Protein AF-A0A3D0Z4T6-F1 (afdb_monomer_lite)

pLDDT: mean 86.43, std 11.79, range [57.16, 97.56]

Secondary structure (DSSP, 8-state):
---HHHHHHHHHHHHHHHIIIIIHHHTT--EEEEEEEEEPP-BTTB--EEEEEEEPPP-

Sequence (59 aa):
AESFTELRTAAIDKALKYLLETWLPG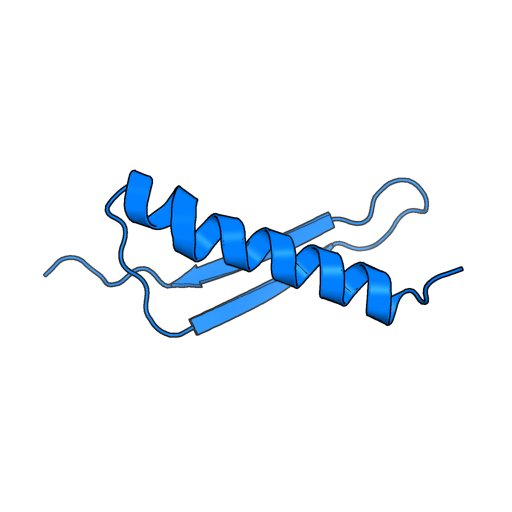HKLHIQPFSAEKYTDITDEASGMEIWVQLIAAE

Structure (mmCIF, N/CA/C/O backbone):
data_AF-A0A3D0Z4T6-F1
#
_entry.id   AF-A0A3D0Z4T6-F1
#
loop_
_atom_site.group_PDB
_atom_site.id
_atom_site.type_symbol
_atom_site.label_atom_id
_atom_site.label_alt_id
_atom_site.label_comp_id
_atom_site.label_asym_id
_atom_site.label_entity_id
_atom_site.label_seq_id
_atom_site.pdbx_PDB_ins_code
_atom_site.Cartn_x
_atom_site.Cartn_y
_atom_site.Cartn_z
_atom_site.occupancy
_atom_site.B_iso_or_equiv
_atom_site.auth_seq_id
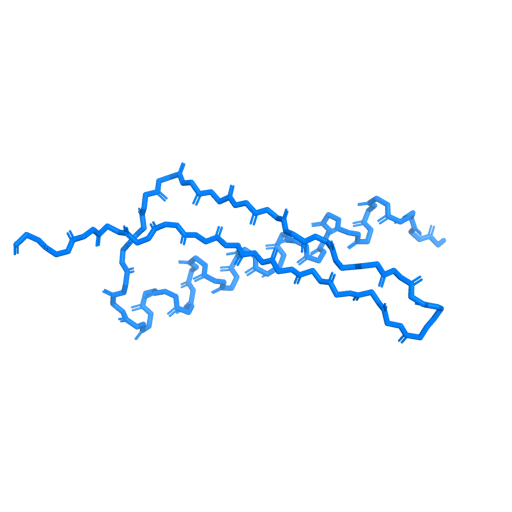_atom_site.auth_comp_id
_atom_site.auth_asym_id
_atom_site.auth_atom_id
_atom_site.pdbx_PDB_model_num
ATOM 1 N N . ALA A 1 1 ? 19.631 11.093 -13.443 1.00 71.88 1 ALA A N 1
ATOM 2 C CA . ALA A 1 1 ? 18.503 10.146 -13.492 1.00 71.88 1 ALA A CA 1
ATOM 3 C C . ALA A 1 1 ? 18.364 9.549 -12.104 1.00 71.88 1 ALA A C 1
ATOM 5 O O . ALA A 1 1 ? 19.396 9.287 -11.497 1.00 71.88 1 ALA A O 1
ATOM 6 N N . GLU A 1 2 ? 17.143 9.423 -11.593 1.00 73.50 2 GLU A N 1
ATOM 7 C CA . GLU A 1 2 ? 16.876 8.765 -10.306 1.00 73.50 2 GLU A CA 1
ATOM 8 C C . GLU A 1 2 ? 17.131 7.254 -10.426 1.00 73.50 2 GLU A C 1
ATOM 10 O O . GLU A 1 2 ? 16.990 6.669 -11.504 1.00 73.50 2 GLU A O 1
ATOM 15 N N . SER A 1 3 ? 17.537 6.623 -9.329 1.00 85.69 3 SER A N 1
ATOM 16 C CA . SER A 1 3 ? 17.709 5.174 -9.232 1.00 85.69 3 SER A CA 1
ATOM 17 C C . SER A 1 3 ? 16.360 4.455 -9.157 1.00 85.69 3 SER A C 1
ATOM 19 O O . SER A 1 3 ? 15.355 5.013 -8.716 1.00 85.69 3 SER A O 1
ATOM 21 N N . PHE A 1 4 ? 16.337 3.171 -9.526 1.00 78.25 4 PHE A N 1
ATOM 22 C CA . PHE A 1 4 ? 15.140 2.332 -9.391 1.00 78.25 4 PHE A CA 1
ATOM 23 C C . PHE A 1 4 ? 14.581 2.344 -7.959 1.00 78.25 4 PHE A C 1
ATOM 25 O O . PHE A 1 4 ? 13.375 2.452 -7.758 1.00 78.25 4 PHE A O 1
ATOM 32 N N . THR A 1 5 ? 15.460 2.293 -6.955 1.00 81.94 5 THR A N 1
ATOM 33 C CA . THR A 1 5 ? 15.071 2.340 -5.543 1.00 81.94 5 THR A CA 1
ATOM 34 C C . THR A 1 5 ? 14.402 3.661 -5.176 1.00 81.94 5 THR A C 1
ATOM 36 O O . THR A 1 5 ? 13.388 3.642 -4.479 1.00 81.94 5 THR A O 1
ATOM 39 N N . GLU A 1 6 ? 14.925 4.795 -5.646 1.00 84.19 6 GLU A N 1
ATOM 40 C CA . GLU A 1 6 ? 14.334 6.119 -5.400 1.00 84.19 6 GLU A CA 1
ATOM 41 C C . GLU A 1 6 ? 12.956 6.236 -6.056 1.00 84.19 6 GLU A C 1
ATOM 43 O O . GLU A 1 6 ? 11.987 6.590 -5.385 1.00 84.19 6 GLU A O 1
ATOM 48 N N . LEU A 1 7 ? 12.842 5.835 -7.326 1.00 82.69 7 LEU A N 1
ATOM 49 C CA . LEU A 1 7 ? 11.576 5.844 -8.063 1.00 82.69 7 LEU A CA 1
ATOM 50 C C . LEU A 1 7 ? 10.521 4.950 -7.400 1.00 82.69 7 LEU A C 1
ATOM 52 O O . LEU A 1 7 ? 9.381 5.374 -7.205 1.00 82.69 7 LEU A O 1
ATOM 56 N N . ARG A 1 8 ? 10.907 3.734 -6.996 1.00 82.31 8 ARG A N 1
ATOM 57 C CA . ARG A 1 8 ? 10.030 2.793 -6.288 1.00 82.31 8 ARG A CA 1
ATOM 58 C C . ARG A 1 8 ? 9.560 3.370 -4.957 1.00 82.31 8 ARG A C 1
ATOM 60 O O . ARG A 1 8 ? 8.373 3.328 -4.653 1.00 82.31 8 ARG A O 1
ATOM 67 N N . THR A 1 9 ? 10.483 3.926 -4.178 1.00 87.62 9 THR A N 1
ATOM 68 C CA . THR A 1 9 ? 10.175 4.503 -2.863 1.00 87.62 9 THR A CA 1
ATOM 69 C C . THR A 1 9 ? 9.212 5.678 -3.002 1.00 87.62 9 THR A C 1
ATOM 71 O O . THR A 1 9 ? 8.212 5.737 -2.293 1.00 87.62 9 THR A O 1
ATOM 74 N N . ALA A 1 10 ? 9.445 6.567 -3.971 1.00 90.44 10 ALA A N 1
ATOM 75 C CA . ALA A 1 10 ? 8.558 7.692 -4.246 1.00 90.44 10 ALA A CA 1
ATOM 76 C C . ALA A 1 10 ? 7.162 7.251 -4.724 1.00 90.44 10 ALA A C 1
ATOM 78 O O . ALA A 1 10 ? 6.166 7.899 -4.398 1.00 90.44 10 ALA A O 1
ATOM 79 N N . ALA A 1 11 ? 7.068 6.166 -5.499 1.00 88.81 11 ALA A N 1
ATOM 80 C CA . ALA A 1 11 ? 5.790 5.615 -5.942 1.00 88.81 11 ALA A CA 1
ATOM 81 C C . ALA A 1 11 ? 4.992 5.004 -4.777 1.00 88.81 11 ALA A C 1
ATOM 83 O O . ALA A 1 11 ? 3.806 5.304 -4.633 1.00 88.81 11 ALA A O 1
ATOM 84 N N . ILE A 1 12 ? 5.646 4.204 -3.926 1.00 90.69 12 ILE A N 1
ATOM 85 C CA . ILE A 1 12 ? 5.035 3.605 -2.728 1.00 90.69 12 ILE A CA 1
ATOM 86 C C . ILE A 1 12 ? 4.555 4.689 -1.764 1.00 90.69 12 ILE A C 1
ATOM 88 O O . ILE A 1 12 ? 3.412 4.633 -1.318 1.00 90.69 12 ILE A O 1
ATOM 92 N N . ASP A 1 13 ? 5.384 5.700 -1.493 1.00 93.88 13 ASP A N 1
ATOM 93 C CA . ASP A 1 13 ? 5.044 6.804 -0.590 1.00 93.88 13 ASP A CA 1
ATOM 94 C C . ASP A 1 13 ? 3.773 7.537 -1.048 1.00 93.88 13 ASP A C 1
ATOM 96 O O . ASP A 1 13 ? 2.810 7.677 -0.291 1.00 93.88 13 ASP A O 1
ATOM 100 N N . LYS A 1 14 ? 3.705 7.907 -2.334 1.00 94.62 14 LYS A N 1
ATOM 101 C CA . LYS A 1 14 ? 2.517 8.553 -2.914 1.00 94.62 14 LYS A CA 1
ATOM 102 C C . LYS A 1 14 ? 1.275 7.662 -2.841 1.00 94.62 14 LYS A C 1
ATOM 104 O O . LYS A 1 14 ? 0.192 8.159 -2.529 1.00 94.62 14 LYS A O 1
ATOM 109 N N . ALA A 1 15 ? 1.419 6.369 -3.134 1.00 94.06 15 ALA A N 1
ATOM 110 C CA . ALA A 1 15 ? 0.309 5.422 -3.121 1.00 94.06 15 ALA A CA 1
ATOM 111 C C . ALA A 1 15 ? -0.235 5.198 -1.702 1.00 94.06 15 ALA A C 1
ATOM 113 O O . ALA A 1 15 ? -1.445 5.297 -1.492 1.00 94.06 15 ALA A O 1
ATOM 114 N N . LEU A 1 16 ? 0.646 4.968 -0.721 1.00 94.75 16 LEU A N 1
ATOM 115 C CA . LEU A 1 16 ? 0.269 4.817 0.685 1.00 94.75 16 LEU A CA 1
ATOM 116 C C . LEU A 1 16 ? -0.379 6.086 1.227 1.00 94.75 16 LEU A C 1
ATOM 118 O O . LEU A 1 16 ? -1.421 6.001 1.873 1.00 94.75 16 LEU A O 1
ATOM 122 N N . LYS A 1 17 ? 0.177 7.260 0.915 1.00 96.56 17 LYS A N 1
ATOM 123 C CA . LYS A 1 17 ? -0.398 8.536 1.341 1.00 96.56 17 LYS A CA 1
ATOM 124 C C . LYS A 1 17 ? -1.828 8.706 0.835 1.00 96.56 17 LYS A C 1
ATOM 126 O O . LYS A 1 17 ? -2.731 8.983 1.619 1.00 96.56 17 LYS A O 1
ATOM 131 N N . TYR A 1 18 ? -2.065 8.482 -0.457 1.00 97.00 18 TYR A N 1
ATOM 132 C CA . TYR A 1 18 ? -3.415 8.562 -1.014 1.00 97.00 18 TYR A CA 1
ATOM 133 C C . TYR A 1 18 ? -4.362 7.519 -0.399 1.00 97.00 18 TYR A C 1
ATOM 135 O O . TYR A 1 18 ? -5.489 7.854 -0.023 1.00 97.00 18 TYR A O 1
ATOM 143 N N . LEU A 1 19 ? -3.909 6.269 -0.263 1.00 96.56 19 LEU A N 1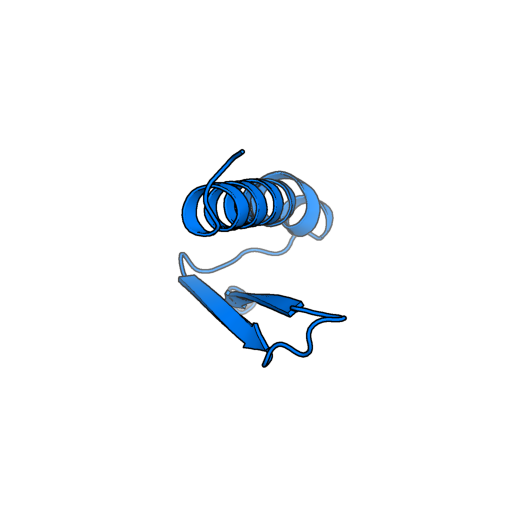
ATOM 144 C CA . LEU A 1 19 ? -4.710 5.182 0.296 1.00 96.56 19 LEU A CA 1
ATOM 145 C C . LEU A 1 19 ? -5.148 5.483 1.737 1.00 96.56 19 LEU A C 1
ATOM 147 O O . LEU A 1 19 ? -6.334 5.373 2.048 1.00 96.56 19 LEU A O 1
ATOM 151 N N . LEU A 1 20 ? -4.203 5.879 2.594 1.00 95.25 20 LEU A N 1
ATOM 152 C CA . LEU A 1 20 ? -4.416 6.077 4.029 1.00 95.25 20 LEU A CA 1
ATOM 153 C C . LEU A 1 20 ? -5.108 7.404 4.355 1.00 95.25 20 LEU A C 1
ATOM 155 O O . LEU A 1 20 ? -5.958 7.439 5.240 1.00 95.25 20 LEU A O 1
ATOM 159 N N . GLU A 1 21 ? -4.766 8.490 3.659 1.00 96.75 21 GLU A N 1
ATOM 160 C CA . GLU A 1 21 ? -5.260 9.829 4.005 1.00 96.75 21 GLU A CA 1
ATOM 161 C C . GLU A 1 21 ? -6.521 10.225 3.229 1.00 96.75 21 GLU A C 1
ATOM 163 O O . GLU A 1 21 ? -7.264 11.095 3.675 1.00 96.75 21 GLU A O 1
ATOM 168 N N . THR A 1 22 ? -6.782 9.616 2.066 1.00 97.50 22 THR A N 1
ATOM 169 C CA . THR A 1 22 ? -7.907 10.005 1.196 1.00 97.50 22 THR A CA 1
ATOM 170 C C . THR A 1 22 ? -8.871 8.854 0.940 1.00 97.50 22 THR A C 1
ATOM 172 O O . THR A 1 22 ? -10.061 8.971 1.238 1.00 97.50 22 THR A O 1
ATOM 175 N N . TRP A 1 23 ? -8.388 7.735 0.395 1.00 97.56 23 TRP A N 1
ATOM 176 C CA . TRP A 1 23 ? -9.273 6.676 -0.089 1.00 97.56 23 TRP A CA 1
ATOM 177 C C . TRP A 1 23 ? -9.971 5.926 1.055 1.00 97.56 23 TRP A C 1
ATOM 179 O O . TRP A 1 23 ? -11.200 5.876 1.073 1.00 97.56 23 TRP A O 1
ATOM 189 N N . LEU A 1 24 ? -9.235 5.400 2.042 1.00 96.31 24 LEU A N 1
ATOM 190 C CA . LEU A 1 24 ? -9.823 4.663 3.172 1.00 96.31 24 LEU A CA 1
ATOM 191 C C . LEU A 1 24 ? -10.776 5.528 4.020 1.00 96.31 24 LEU A C 1
ATOM 193 O O . LEU A 1 24 ? -11.910 5.084 4.239 1.00 96.31 24 LEU A O 1
ATOM 197 N N . PRO A 1 25 ? -10.412 6.766 4.431 1.00 95.38 25 PRO A N 1
ATOM 198 C CA . PRO A 1 25 ? -11.330 7.642 5.156 1.00 95.38 25 PRO A CA 1
ATOM 199 C C . PRO A 1 25 ? -12.587 7.978 4.347 1.00 95.38 25 PRO A C 1
ATOM 201 O O . PRO A 1 25 ? -13.691 7.957 4.893 1.00 95.38 25 PRO A O 1
ATOM 204 N N . GLY A 1 26 ? -12.448 8.209 3.034 1.00 97.38 26 GLY A N 1
ATOM 205 C CA . GLY A 1 26 ? -13.576 8.456 2.131 1.00 97.38 26 GLY A CA 1
ATOM 206 C C . GLY A 1 26 ? -14.564 7.286 2.043 1.00 97.38 26 GLY A C 1
ATOM 207 O O . GLY A 1 26 ? -15.758 7.507 1.847 1.00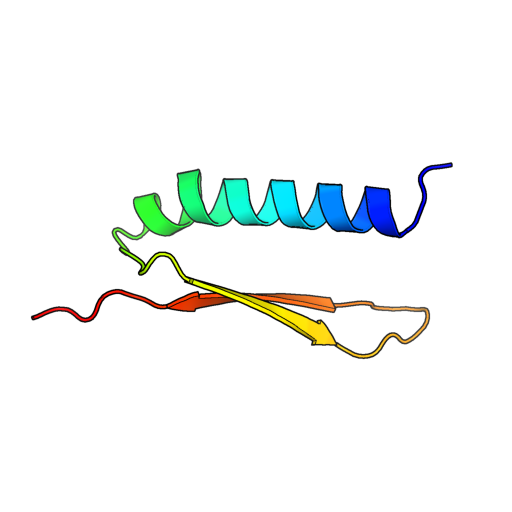 97.38 26 GLY A O 1
ATOM 208 N N . HIS A 1 27 ? -14.091 6.057 2.266 1.00 95.81 27 HIS A N 1
ATOM 209 C CA . HIS A 1 27 ? -14.910 4.841 2.290 1.00 95.81 27 HIS A CA 1
ATOM 210 C C . HIS A 1 27 ? -15.284 4.383 3.709 1.00 95.81 27 HIS A C 1
ATOM 212 O O . HIS A 1 27 ? -15.918 3.341 3.864 1.00 95.81 27 HIS A O 1
ATOM 218 N N . LYS A 1 28 ? -14.929 5.154 4.748 1.00 94.88 28 LYS A N 1
ATOM 219 C CA . LYS A 1 28 ? -15.161 4.826 6.169 1.00 94.88 28 LYS A CA 1
ATOM 220 C C . LYS A 1 28 ? -14.564 3.474 6.594 1.00 94.88 28 LYS A C 1
ATOM 222 O O . LYS A 1 28 ? -15.046 2.849 7.536 1.00 94.88 28 LYS A O 1
ATOM 227 N N . LEU A 1 29 ? -13.504 3.029 5.923 1.00 94.12 29 LEU A N 1
ATOM 228 C CA . LEU A 1 29 ? -12.806 1.782 6.232 1.00 94.12 29 LEU A CA 1
ATOM 229 C C . LEU A 1 29 ? -11.695 2.037 7.251 1.00 94.12 29 LEU A C 1
ATOM 231 O O . LEU A 1 29 ? -10.992 3.041 7.174 1.00 94.12 29 LEU A O 1
ATOM 235 N N . HIS A 1 30 ? -11.548 1.125 8.209 1.00 93.12 30 HIS A N 1
ATOM 236 C CA . HIS A 1 30 ? -10.504 1.168 9.233 1.00 93.12 30 HIS A CA 1
ATOM 237 C C . HIS A 1 30 ? -9.603 -0.056 9.065 1.00 93.12 30 HIS A C 1
ATOM 239 O O . HIS A 1 30 ? -10.089 -1.136 8.722 1.00 93.12 30 HIS A O 1
ATOM 245 N N . ILE A 1 31 ? -8.299 0.111 9.287 1.00 95.38 31 ILE A N 1
ATOM 246 C CA . ILE A 1 31 ? -7.298 -0.936 9.056 1.00 95.38 31 ILE A CA 1
ATOM 247 C C . ILE A 1 31 ? -6.452 -1.197 10.298 1.00 95.38 31 ILE A C 1
ATOM 249 O O . ILE A 1 31 ? -6.253 -0.312 11.130 1.00 95.38 31 ILE A O 1
ATOM 253 N N . GLN A 1 32 ? -5.935 -2.416 10.409 1.00 95.50 32 GLN A N 1
ATOM 254 C CA . GLN A 1 32 ? -4.855 -2.735 11.336 1.00 95.50 32 GLN A CA 1
ATOM 255 C C . GLN A 1 32 ? -3.552 -2.057 10.873 1.00 95.50 32 GLN A C 1
ATOM 257 O O . GLN A 1 32 ? -3.424 -1.749 9.684 1.00 95.50 32 GLN A O 1
ATOM 262 N N . PRO A 1 33 ? -2.565 -1.834 11.766 1.00 93.06 33 PRO A N 1
ATOM 263 C CA . PRO A 1 33 ? -1.2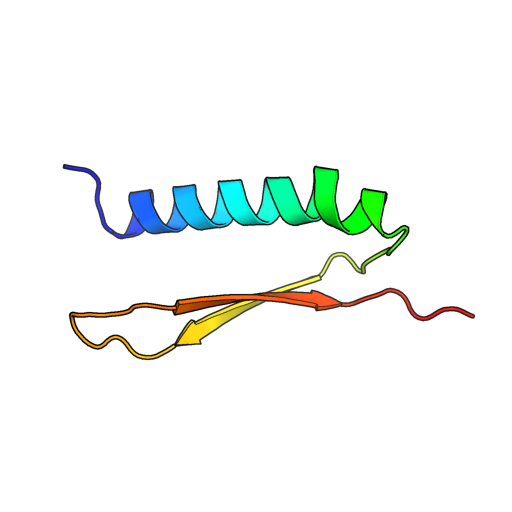51 -1.299 11.401 1.00 93.06 33 PRO A CA 1
ATOM 264 C C . PRO A 1 33 ? -0.413 -2.365 10.673 1.00 93.06 33 PRO A C 1
ATOM 266 O O . PRO A 1 33 ? 0.623 -2.816 11.154 1.00 93.06 33 PRO A O 1
ATOM 269 N N . PHE A 1 34 ? -0.904 -2.798 9.516 1.00 92.25 34 PHE A N 1
ATOM 270 C CA . PHE A 1 34 ? -0.334 -3.837 8.680 1.00 92.25 34 PHE A CA 1
ATOM 271 C C . PHE A 1 34 ? -0.508 -3.471 7.208 1.00 92.25 34 PHE A C 1
ATOM 273 O O . PHE A 1 34 ? -1.596 -3.086 6.768 1.00 92.25 34 PHE A O 1
ATOM 280 N N . SER A 1 35 ? 0.562 -3.656 6.440 1.00 93.75 35 SER A N 1
ATOM 281 C CA . SER A 1 35 ? 0.500 -3.663 4.985 1.00 93.75 35 SER A CA 1
ATOM 282 C C . SER A 1 35 ? 1.500 -4.658 4.404 1.00 93.75 35 SER A C 1
ATOM 284 O O . SER A 1 35 ? 2.489 -5.002 5.055 1.00 93.75 35 SER A O 1
ATOM 286 N N . ALA A 1 36 ? 1.232 -5.121 3.188 1.00 94.06 36 ALA A N 1
ATOM 287 C CA . ALA A 1 36 ? 2.135 -5.958 2.412 1.00 94.06 36 ALA A CA 1
ATOM 288 C C . ALA A 1 36 ? 2.199 -5.465 0.964 1.00 94.06 36 ALA A C 1
ATOM 290 O O . ALA A 1 36 ? 1.192 -5.046 0.394 1.00 94.06 36 ALA A O 1
ATOM 291 N N . GLU A 1 37 ? 3.385 -5.545 0.372 1.00 90.31 37 GLU A N 1
ATOM 292 C CA . GLU A 1 37 ? 3.629 -5.199 -1.025 1.00 90.31 37 GLU A CA 1
ATOM 293 C C . GLU A 1 37 ? 3.753 -6.483 -1.843 1.00 90.31 37 GLU A C 1
ATOM 295 O O . GLU A 1 37 ? 4.507 -7.392 -1.483 1.00 90.31 37 GLU A O 1
ATOM 300 N N . LYS A 1 38 ? 3.035 -6.555 -2.962 1.00 88.25 38 LYS A N 1
ATOM 301 C CA . LYS A 1 38 ? 3.154 -7.655 -3.918 1.00 88.25 38 LYS A CA 1
ATOM 302 C C . LYS A 1 38 ? 3.619 -7.103 -5.253 1.00 88.25 38 LYS A C 1
ATOM 304 O O . LYS A 1 38 ? 2.941 -6.287 -5.871 1.00 88.25 38 LYS A O 1
ATOM 309 N N . TYR A 1 39 ? 4.769 -7.585 -5.696 1.00 85.06 39 TYR A N 1
ATOM 310 C CA . TYR A 1 39 ? 5.366 -7.223 -6.973 1.00 85.06 39 TYR A CA 1
ATOM 311 C C . TYR A 1 39 ? 5.028 -8.303 -7.999 1.00 85.06 39 TYR A C 1
ATOM 313 O O . TYR A 1 39 ? 5.202 -9.491 -7.732 1.00 85.06 39 TYR A O 1
ATOM 321 N N . THR A 1 40 ? 4.496 -7.891 -9.146 1.00 83.06 40 THR A N 1
ATOM 322 C CA . THR A 1 40 ? 4.249 -8.789 -10.285 1.00 83.06 40 THR A CA 1
ATOM 323 C C . THR A 1 40 ? 5.460 -8.800 -11.212 1.00 83.06 40 THR A C 1
ATOM 325 O O . THR A 1 40 ? 6.115 -7.767 -11.367 1.00 83.06 40 THR A O 1
ATOM 328 N N . ASP A 1 41 ? 5.773 -9.972 -11.779 1.00 70.00 41 ASP A N 1
ATOM 329 C CA . ASP A 1 41 ? 6.938 -10.148 -12.648 1.00 70.00 41 ASP A CA 1
ATOM 330 C C . ASP A 1 41 ? 6.888 -9.223 -13.863 1.00 70.00 41 ASP A C 1
ATOM 332 O O . ASP A 1 41 ? 5.844 -8.967 -14.463 1.00 70.00 41 ASP A O 1
ATOM 336 N N . ILE A 1 42 ? 8.075 -8.723 -14.174 1.00 62.03 42 ILE A N 1
ATOM 337 C CA . ILE A 1 42 ? 8.344 -7.596 -15.048 1.00 62.03 42 ILE A CA 1
ATOM 338 C C . ILE A 1 42 ? 8.574 -8.152 -16.452 1.00 62.03 42 ILE A C 1
ATOM 340 O O . ILE A 1 42 ? 9.599 -8.781 -16.709 1.00 62.03 42 ILE A O 1
ATOM 344 N N . THR A 1 43 ? 7.649 -7.910 -17.376 1.00 63.41 43 THR A N 1
ATOM 345 C CA . THR A 1 43 ? 8.068 -7.728 -18.770 1.00 63.41 43 THR A CA 1
ATOM 346 C C . THR A 1 43 ? 8.549 -6.287 -18.920 1.00 63.41 43 THR A C 1
ATOM 348 O O . THR A 1 43 ? 8.138 -5.416 -18.149 1.00 63.41 43 THR A O 1
ATOM 351 N N . ASP A 1 44 ? 9.387 -6.002 -19.922 1.00 61.62 44 ASP A N 1
ATOM 352 C CA . ASP A 1 44 ? 9.861 -4.634 -20.219 1.00 61.62 44 ASP A CA 1
ATOM 353 C C . ASP A 1 44 ? 8.712 -3.619 -20.432 1.00 61.62 44 ASP A C 1
ATOM 355 O O . ASP A 1 44 ? 8.925 -2.408 -20.436 1.00 61.62 44 ASP A O 1
ATOM 359 N N . GLU A 1 45 ? 7.479 -4.106 -20.584 1.00 59.78 45 GLU A N 1
ATOM 360 C CA . GLU A 1 45 ? 6.277 -3.334 -20.891 1.00 59.78 45 GLU A CA 1
ATOM 361 C C . GLU A 1 45 ? 5.410 -3.026 -19.660 1.00 59.78 45 GLU A C 1
ATOM 363 O O . GLU A 1 45 ? 4.650 -2.056 -19.685 1.00 59.78 45 GLU A O 1
ATOM 368 N N . ALA A 1 46 ? 5.502 -3.812 -18.580 1.00 57.75 46 ALA A N 1
ATOM 369 C CA . ALA A 1 46 ? 4.701 -3.589 -17.381 1.00 57.75 46 ALA A CA 1
ATOM 370 C C . ALA A 1 46 ? 5.359 -4.175 -16.125 1.00 57.75 46 ALA A C 1
ATOM 372 O O . ALA A 1 46 ? 5.542 -5.383 -15.999 1.00 57.75 46 ALA A O 1
ATOM 373 N N . SER A 1 47 ? 5.622 -3.305 -15.146 1.00 71.81 47 SER A N 1
ATOM 374 C CA . SER A 1 47 ? 5.796 -3.713 -13.751 1.00 71.81 47 SER A CA 1
ATOM 375 C C . SER A 1 47 ? 4.582 -3.234 -12.958 1.00 71.81 47 SER A C 1
ATOM 377 O O . SER A 1 47 ? 4.230 -2.054 -12.987 1.00 71.81 47 SER A O 1
ATOM 379 N N . GLY A 1 48 ? 3.894 -4.166 -12.304 1.00 79.44 48 GLY A N 1
ATOM 380 C CA . GLY A 1 48 ? 2.766 -3.876 -11.424 1.00 79.44 48 GLY A CA 1
ATOM 381 C C . GLY A 1 48 ? 3.147 -4.112 -9.969 1.00 79.44 48 GLY A C 1
ATOM 382 O O . GLY A 1 48 ? 3.865 -5.066 -9.651 1.00 79.44 48 GLY A O 1
ATOM 383 N N . MET A 1 49 ? 2.636 -3.264 -9.082 1.00 85.62 49 MET A N 1
ATOM 384 C CA . MET A 1 49 ? 2.777 -3.410 -7.638 1.00 85.62 49 MET A CA 1
ATOM 385 C C . MET A 1 49 ? 1.410 -3.231 -6.987 1.00 85.62 49 MET A C 1
ATOM 387 O O . MET A 1 49 ? 0.697 -2.269 -7.271 1.00 85.62 49 MET A O 1
ATOM 391 N N . GLU A 1 50 ? 1.059 -4.156 -6.106 1.00 90.94 50 GLU A N 1
ATOM 392 C CA . GLU A 1 50 ? -0.139 -4.085 -5.280 1.00 90.94 50 GLU A CA 1
ATOM 393 C C . GLU A 1 50 ? 0.257 -3.748 -3.837 1.00 90.94 50 GLU A C 1
ATOM 395 O O . GLU A 1 50 ? 1.261 -4.254 -3.329 1.00 90.94 50 GLU A O 1
ATOM 400 N N . ILE A 1 51 ? -0.554 -2.925 -3.168 1.00 93.38 51 ILE A N 1
ATOM 401 C CA . ILE A 1 51 ? -0.445 -2.648 -1.731 1.00 93.38 51 ILE A CA 1
ATOM 402 C C . ILE A 1 51 ? -1.673 -3.242 -1.061 1.00 93.38 51 ILE A C 1
ATOM 404 O O . ILE A 1 51 ? -2.804 -2.872 -1.379 1.00 93.38 51 ILE A O 1
ATOM 408 N N . TRP A 1 52 ? -1.455 -4.177 -0.148 1.00 95.19 52 TRP A N 1
ATOM 409 C CA . TRP A 1 52 ? -2.515 -4.845 0.594 1.00 95.19 52 TRP A CA 1
ATOM 410 C C . TRP A 1 52 ? -2.533 -4.324 2.025 1.00 95.19 52 TRP A C 1
ATOM 412 O O . TRP A 1 52 ? -1.484 -4.178 2.647 1.00 95.19 52 TRP A O 1
ATOM 422 N N . VAL A 1 53 ? -3.728 -4.064 2.551 1.00 95.88 53 VAL A N 1
ATOM 423 C CA . VAL A 1 53 ? -3.965 -3.642 3.938 1.00 95.88 53 VAL A CA 1
ATOM 424 C C . VAL A 1 53 ? -4.996 -4.562 4.573 1.00 95.88 53 VAL A C 1
ATOM 426 O O . VAL A 1 53 ? -5.868 -5.098 3.887 1.00 95.88 53 VAL A O 1
ATOM 429 N N . GLN A 1 54 ? -4.913 -4.748 5.886 1.00 95.62 54 GLN A N 1
ATOM 430 C CA . GLN A 1 54 ? -5.860 -5.585 6.615 1.00 95.62 54 GLN A CA 1
ATOM 431 C C . GLN A 1 54 ? -6.948 -4.721 7.249 1.00 95.62 54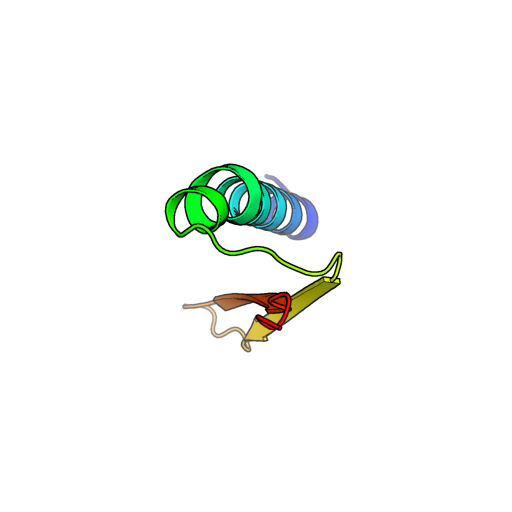 GLN A C 1
ATOM 433 O O . GLN A 1 54 ? -6.655 -3.894 8.109 1.00 95.62 54 GLN A O 1
ATOM 438 N N . LEU A 1 55 ? -8.205 -4.921 6.848 1.00 94.38 55 LEU A N 1
ATOM 439 C CA . LEU A 1 55 ? -9.344 -4.245 7.473 1.00 94.38 55 LEU A CA 1
ATOM 440 C C . LEU A 1 55 ? -9.524 -4.712 8.926 1.00 94.38 55 LEU A C 1
ATOM 442 O O . LEU A 1 55 ? -9.308 -5.883 9.245 1.00 94.38 55 LEU A O 1
ATOM 446 N N . ILE A 1 56 ? -9.967 -3.806 9.795 1.00 93.50 56 ILE A N 1
ATOM 447 C CA . ILE A 1 56 ? -10.506 -4.174 11.107 1.00 93.50 56 ILE A CA 1
ATOM 448 C C . ILE A 1 56 ? -11.877 -4.815 10.862 1.00 93.50 56 ILE A C 1
ATOM 450 O O . ILE A 1 56 ? -12.719 -4.232 10.178 1.00 93.50 56 ILE A O 1
ATOM 454 N N . ALA A 1 57 ? -12.087 -6.031 11.370 1.00 78.75 57 ALA A N 1
ATOM 455 C CA . ALA A 1 57 ? -13.387 -6.687 11.284 1.00 78.75 57 ALA A CA 1
ATOM 456 C C . ALA A 1 57 ? -14.439 -5.854 12.034 1.00 78.75 57 ALA A C 1
ATOM 458 O O . ALA A 1 57 ? -14.158 -5.341 13.116 1.00 78.75 57 ALA A O 1
ATOM 459 N N . ALA A 1 58 ? -15.633 -5.719 11.456 1.00 62.66 58 ALA A N 1
ATOM 460 C CA . ALA A 1 58 ? -16.773 -5.194 12.196 1.00 62.66 58 ALA A CA 1
ATOM 461 C C . ALA A 1 58 ? -17.168 -6.229 13.263 1.00 62.66 58 ALA A C 1
ATOM 463 O O . ALA A 1 58 ? -17.391 -7.391 12.915 1.00 62.66 58 ALA A O 1
ATOM 464 N N . GLU A 1 59 ? -17.189 -5.813 14.530 1.00 57.16 59 GLU A N 1
ATOM 465 C CA . GLU A 1 59 ? -17.795 -6.576 15.634 1.00 57.16 59 GLU A CA 1
ATOM 466 C C . GLU A 1 59 ? -19.325 -6.602 15.528 1.00 57.16 59 GLU A C 1
ATOM 468 O O . GLU A 1 59 ? -19.915 -5.585 15.086 1.00 57.16 59 GLU A O 1
#

Radius of gyration: 14.01 Å; chains: 1; bounding box: 36×20×36 Å

Foldseek 3Di:
DDDPVVVVVVVVVVVCCCVPVPVCVVVVWAFDPDKDKDWDDDDVVDTDIDIDTHTDDDD